Protein AF-E2SE12-F1 (afdb_monomer_lite)

InterPro domains:
  IPR000305 GIY-YIG endonuclease [PF01541] (10-44)
  IPR000305 GIY-YIG endonuclease [PS50164] (8-84)
  IPR035901 GIY-YIG endonuclease superfamily [G3DSA:3.40.1440.10] (1-84)
  IPR035901 GIY-YIG endonuclease superfamily [SSF82771] (10-78)

Radius of gyration: 26.49 Å; chains: 1; bounding box: 55×50×85 Å

Sequence (182 aa):
MKVDRTNATHWVYRCFDQDGRLIYVGSTANLPNRLAQHRSTSWWAPTVTKVRAHVYPTGITAREVERRAIRDEVPRWNKSGKWAGRHLWTEQDWFDWFTVLIRDSETPNGAYLPKGLVTAVADYRALFGTPVPALIEQRIETLQRLARERAAELDLVGVRRRREIQRQDELSARRGRKAVSA

Foldseek 3Di:
DDPPQFQAKKKWKFFAFPVRATADIDMDSDDVVVLVVCCVPPLCSVRTPDMDMDMDRGPVVNVVVSVCCCVVRQHLPDCSGVVVVPLPDDLVSLVSVLVSQLVQCPDPPHDQRDPVNVVSQVVVCVNPVDGRPPVSVVSNVVSVVVNVVVVVVVVVVVVVVVVVVVVVVVVVVVVVVVVVVD

Secondary structure (DSSP, 8-state):
----TTTS-EEEEEEE-TT--EEEEEEES-HHHHHHHHHHH-TTGGG--EEEEEEESSHHHHHHHHHHHHHHH--TT-TTTGGG-GGG--HHHHHHHHHHHHHHHTSTT--SS-HHHHHHHHHHHHHHSSPPPHHHHHHHHHHHHHHHHHHHHHHHHHHHHHHHHHHHHHHHHHHHHHHH--

Structure (mmCIF, N/CA/C/O backbone):
data_AF-E2SE12-F1
#
_entry.id   AF-E2SE12-F1
#
loop_
_atom_site.group_PDB
_atom_site.id
_atom_site.type_symbol
_atom_site.label_atom_id
_atom_site.label_alt_id
_atom_site.label_comp_id
_atom_site.label_asym_id
_atom_site.label_entity_id
_atom_site.label_seq_id
_atom_site.pdbx_PDB_ins_code
_atom_site.Cartn_x
_atom_site.Cartn_y
_atom_site.Cartn_z
_atom_site.occupancy
_atom_site.B_iso_or_equiv
_atom_site.auth_seq_id
_atom_site.auth_comp_id
_atom_site.auth_asym_id
_atom_site.auth_atom_id
_atom_site.pdbx_PDB_model_num
ATOM 1 N N . MET A 1 1 ? 30.175 16.285 -6.194 1.00 45.78 1 MET A N 1
ATOM 2 C CA . MET A 1 1 ? 30.015 15.926 -7.621 1.00 45.78 1 MET A CA 1
ATOM 3 C C . MET A 1 1 ? 28.611 15.352 -7.823 1.00 45.78 1 MET A C 1
ATOM 5 O O . MET A 1 1 ? 28.300 14.333 -7.220 1.00 45.78 1 MET A O 1
ATOM 9 N N . LYS A 1 2 ? 27.712 16.042 -8.544 1.00 52.44 2 LYS A N 1
ATOM 10 C CA . LYS A 1 2 ? 26.363 15.519 -8.840 1.00 52.44 2 LYS A CA 1
ATOM 11 C C . LYS A 1 2 ? 26.490 14.536 -10.004 1.00 52.44 2 LYS A C 1
ATOM 13 O O . LYS A 1 2 ? 26.878 14.944 -11.089 1.00 52.44 2 LYS A O 1
ATOM 18 N N . VAL A 1 3 ? 26.204 13.258 -9.765 1.00 59.59 3 VAL A N 1
ATOM 19 C CA . VAL A 1 3 ? 26.165 12.242 -10.827 1.00 59.59 3 VAL A CA 1
ATOM 20 C C . VAL A 1 3 ? 25.040 12.597 -11.796 1.00 59.59 3 VAL A C 1
ATOM 22 O O . VAL A 1 3 ? 23.900 12.795 -11.364 1.00 59.59 3 VAL A O 1
ATOM 25 N N . ASP A 1 4 ? 25.359 12.673 -13.086 1.00 73.69 4 ASP A N 1
ATOM 26 C CA . ASP A 1 4 ? 24.376 12.800 -14.157 1.00 73.69 4 ASP A CA 1
ATOM 27 C C . ASP A 1 4 ? 23.502 11.533 -14.192 1.00 73.69 4 ASP A C 1
ATOM 29 O O . ASP A 1 4 ? 23.880 10.479 -14.701 1.00 73.69 4 ASP A O 1
ATOM 33 N N . ARG A 1 5 ? 22.309 11.631 -13.599 1.00 68.62 5 ARG A N 1
ATOM 34 C CA . ARG A 1 5 ? 21.347 10.521 -13.509 1.00 68.62 5 ARG A CA 1
ATOM 35 C C . ARG A 1 5 ? 20.655 10.229 -14.838 1.00 68.62 5 ARG A C 1
ATOM 37 O O . ARG A 1 5 ? 19.913 9.255 -14.921 1.00 68.62 5 ARG A O 1
ATOM 44 N N . THR A 1 6 ? 20.826 11.074 -15.848 1.00 72.56 6 THR A N 1
ATOM 45 C CA . THR A 1 6 ? 20.210 10.883 -17.164 1.00 72.56 6 THR A CA 1
ATOM 46 C C . THR A 1 6 ? 20.974 9.838 -17.969 1.00 72.56 6 THR A C 1
ATOM 48 O O . THR A 1 6 ? 20.339 8.951 -18.536 1.00 72.56 6 THR A O 1
ATOM 51 N N . ASN A 1 7 ? 22.307 9.861 -17.906 1.00 80.69 7 ASN A N 1
ATOM 52 C CA . ASN A 1 7 ? 23.182 8.900 -18.586 1.00 80.69 7 ASN A CA 1
ATOM 53 C C . ASN A 1 7 ? 23.567 7.678 -17.742 1.00 80.69 7 ASN A C 1
ATOM 55 O O . ASN A 1 7 ? 24.120 6.721 -18.271 1.00 80.69 7 ASN A O 1
ATOM 59 N N . ALA A 1 8 ? 23.270 7.683 -16.442 1.00 86.00 8 ALA A N 1
ATOM 60 C CA . ALA A 1 8 ? 23.526 6.531 -15.589 1.00 86.00 8 ALA A CA 1
ATOM 61 C C . ALA A 1 8 ? 22.532 5.386 -15.845 1.00 86.00 8 ALA A C 1
ATOM 63 O O . ALA A 1 8 ? 21.327 5.610 -16.018 1.00 86.00 8 ALA A O 1
ATOM 64 N N . THR A 1 9 ? 23.035 4.158 -15.747 1.00 94.12 9 THR A N 1
ATOM 65 C CA . THR A 1 9 ? 22.263 2.916 -15.784 1.00 94.12 9 THR A CA 1
ATOM 66 C C . THR A 1 9 ? 21.087 2.949 -14.806 1.00 94.12 9 THR A C 1
ATOM 68 O O . THR A 1 9 ? 21.230 3.366 -13.654 1.00 94.12 9 THR A O 1
ATOM 71 N N . HIS A 1 10 ? 19.917 2.498 -15.254 1.00 96.88 10 HIS A N 1
ATOM 72 C CA . HIS A 1 10 ? 18.704 2.428 -14.440 1.00 96.88 10 HIS A CA 1
ATOM 73 C C . HIS A 1 10 ? 18.043 1.058 -14.541 1.00 96.88 10 HIS A C 1
ATOM 75 O O . HIS A 1 10 ? 18.082 0.393 -15.567 1.00 96.88 10 HIS A O 1
ATOM 81 N N . TRP A 1 11 ? 17.379 0.656 -13.469 1.00 98.12 11 TRP A N 1
ATOM 82 C CA . TRP A 1 11 ? 16.528 -0.520 -13.417 1.00 98.12 11 TRP A CA 1
ATOM 83 C C . TRP A 1 11 ? 15.089 -0.125 -13.709 1.00 98.12 11 TRP A C 1
ATOM 85 O O . TRP A 1 11 ? 14.625 0.889 -13.189 1.00 98.12 11 TRP A O 1
ATOM 95 N N . VAL A 1 12 ? 14.368 -0.960 -14.452 1.00 98.56 12 VAL A N 1
ATOM 96 C CA . VAL A 1 12 ? 12.900 -0.990 -14.445 1.00 98.56 12 VAL A CA 1
ATOM 97 C C . VAL A 1 12 ? 12.474 -2.277 -13.766 1.00 98.56 12 VAL A C 1
ATOM 99 O O . VAL A 1 12 ? 12.917 -3.360 -14.154 1.00 98.56 12 VAL A O 1
ATOM 102 N N . TYR A 1 13 ? 11.625 -2.166 -12.751 1.00 98.50 13 TYR A N 1
ATOM 103 C CA . TYR A 1 13 ? 11.173 -3.289 -11.942 1.00 98.50 13 TYR A CA 1
ATOM 104 C C . TYR A 1 13 ? 9.652 -3.389 -11.898 1.00 98.50 13 TYR A C 1
ATOM 106 O O . TYR A 1 13 ? 8.935 -2.397 -12.012 1.00 98.50 13 TYR A O 1
ATOM 114 N N . ARG A 1 14 ? 9.181 -4.622 -11.727 1.00 98.56 14 ARG A N 1
ATOM 115 C CA . ARG A 1 14 ? 7.782 -5.019 -11.595 1.00 98.56 14 ARG A CA 1
ATOM 116 C C . ARG A 1 14 ? 7.619 -5.803 -10.304 1.00 98.56 14 ARG A C 1
ATOM 118 O O . ARG A 1 14 ? 8.378 -6.745 -10.069 1.00 98.56 14 ARG A O 1
ATOM 125 N N . CYS A 1 15 ? 6.641 -5.425 -9.498 1.00 98.12 15 CYS A N 1
ATOM 126 C CA . CYS A 1 15 ? 6.268 -6.101 -8.263 1.00 98.12 15 CYS A CA 1
ATOM 127 C C . CYS A 1 15 ? 4.990 -6.909 -8.490 1.00 98.12 15 CYS A C 1
ATOM 129 O O . CYS A 1 15 ? 4.040 -6.391 -9.081 1.00 98.12 15 CYS A O 1
ATOM 131 N N . PHE A 1 16 ? 4.957 -8.140 -7.989 1.00 96.94 16 PHE A N 1
ATOM 132 C CA . PHE A 1 16 ? 3.826 -9.052 -8.127 1.00 96.94 16 PHE A CA 1
ATOM 133 C C . PHE A 1 16 ? 3.358 -9.568 -6.767 1.00 96.94 16 PHE A C 1
ATOM 135 O O . PHE A 1 16 ? 4.183 -9.721 -5.859 1.00 96.94 16 PHE A O 1
ATOM 142 N N . ASP A 1 17 ? 2.051 -9.812 -6.644 1.00 94.56 17 ASP A N 1
ATOM 143 C CA . ASP A 1 17 ? 1.456 -10.470 -5.474 1.00 94.56 17 ASP A CA 1
ATOM 144 C C . ASP A 1 17 ? 1.666 -11.995 -5.509 1.00 94.56 17 ASP A C 1
ATOM 146 O O . ASP A 1 17 ? 2.274 -12.543 -6.434 1.00 94.56 17 ASP A O 1
ATOM 150 N N . GLN A 1 18 ? 1.189 -12.689 -4.471 1.00 94.25 18 GLN A N 1
ATOM 151 C CA . GLN A 1 18 ? 1.230 -14.153 -4.369 1.00 94.25 18 GLN A CA 1
ATOM 152 C C . GLN A 1 18 ? 0.556 -14.862 -5.552 1.00 94.25 18 GLN A C 1
ATOM 154 O O . GLN A 1 18 ? 1.020 -15.923 -5.964 1.00 94.25 18 GLN A O 1
ATOM 159 N N . ASP A 1 19 ? -0.476 -14.250 -6.127 1.00 92.38 19 ASP A N 1
ATOM 160 C CA . ASP A 1 19 ? -1.246 -14.794 -7.246 1.00 92.38 19 ASP A CA 1
ATOM 161 C C . ASP A 1 19 ? -0.644 -14.402 -8.609 1.00 92.38 19 ASP A C 1
ATOM 163 O O . ASP A 1 19 ? -1.203 -14.699 -9.664 1.00 92.38 19 ASP A O 1
ATOM 167 N N . GLY A 1 20 ? 0.506 -13.720 -8.613 1.00 94.81 20 GLY A N 1
ATOM 168 C CA . GLY A 1 20 ? 1.202 -13.290 -9.820 1.00 94.81 20 GLY A CA 1
ATOM 169 C C . GLY A 1 20 ? 0.612 -12.047 -10.490 1.00 94.81 20 GLY A C 1
ATOM 170 O O . GLY A 1 20 ? 1.006 -11.733 -11.616 1.00 94.81 20 GLY A O 1
ATOM 171 N N . ARG A 1 21 ? -0.290 -11.307 -9.836 1.00 92.50 21 ARG A N 1
ATOM 172 C CA . ARG A 1 21 ? -0.863 -10.067 -10.381 1.00 92.50 21 ARG A CA 1
ATOM 173 C C . ARG A 1 21 ? 0.132 -8.922 -10.281 1.00 92.50 21 ARG A C 1
ATOM 175 O O . ARG A 1 21 ? 0.839 -8.776 -9.284 1.00 92.50 21 ARG A O 1
ATOM 182 N N . LEU A 1 22 ? 0.163 -8.069 -11.303 1.00 94.81 22 LEU A N 1
ATOM 183 C CA . LEU A 1 22 ? 1.051 -6.912 -11.339 1.00 94.81 22 LEU A CA 1
ATOM 184 C C . LEU A 1 22 ? 0.553 -5.801 -10.396 1.00 94.81 22 LEU A C 1
ATOM 186 O O . LEU A 1 22 ? -0.433 -5.112 -10.657 1.00 94.81 22 LEU A O 1
ATOM 190 N N . ILE A 1 23 ? 1.287 -5.606 -9.305 1.00 93.50 23 ILE A N 1
ATOM 191 C CA . ILE A 1 23 ? 1.013 -4.615 -8.259 1.00 93.50 23 ILE A CA 1
ATOM 192 C C . ILE A 1 23 ? 1.531 -3.238 -8.681 1.00 93.50 23 ILE A C 1
ATOM 194 O O . ILE A 1 23 ? 0.811 -2.241 -8.601 1.00 93.50 23 ILE A O 1
ATOM 198 N N . TYR A 1 24 ? 2.805 -3.172 -9.071 1.00 96.31 24 TYR A N 1
ATOM 199 C CA . TYR A 1 24 ? 3.522 -1.911 -9.240 1.00 96.31 24 TYR A CA 1
ATOM 200 C C . TYR A 1 24 ? 4.646 -2.032 -10.267 1.00 96.31 24 TYR A C 1
ATOM 202 O O . TYR A 1 24 ? 5.353 -3.040 -10.303 1.00 96.31 24 TYR A O 1
ATOM 210 N N . VAL A 1 25 ? 4.850 -0.974 -11.045 1.00 98.12 25 VAL A N 1
ATOM 211 C CA . VAL A 1 25 ? 5.995 -0.788 -11.942 1.00 98.12 25 VAL A CA 1
ATOM 212 C C . VAL A 1 25 ? 6.747 0.472 -11.532 1.00 98.12 25 VAL A C 1
ATOM 214 O O . VAL A 1 25 ? 6.123 1.505 -11.287 1.00 98.12 25 VAL A O 1
ATOM 217 N N . GLY A 1 26 ? 8.074 0.395 -11.460 1.00 97.44 26 GLY A N 1
ATOM 218 C CA . GLY A 1 26 ? 8.925 1.533 -11.123 1.00 97.44 26 GLY A CA 1
ATOM 219 C C . GLY A 1 26 ? 10.242 1.548 -11.895 1.00 97.44 26 GLY A C 1
ATOM 220 O O . GLY A 1 26 ? 10.689 0.508 -12.382 1.00 97.44 26 GLY A O 1
ATOM 221 N N . SER A 1 27 ? 10.908 2.704 -11.945 1.00 97.62 27 SER A N 1
ATOM 222 C CA . SER A 1 27 ? 12.304 2.825 -12.383 1.00 97.62 27 SER A CA 1
ATOM 223 C C . SER A 1 27 ? 13.215 3.485 -11.336 1.00 97.62 27 SER A C 1
ATOM 225 O O . SER A 1 27 ? 12.772 4.286 -10.510 1.00 97.62 27 SER A O 1
ATOM 227 N N . THR A 1 28 ? 14.502 3.113 -11.299 1.00 96.81 28 THR A N 1
ATOM 228 C CA . THR A 1 28 ? 15.474 3.648 -10.320 1.00 96.81 28 THR A CA 1
ATOM 229 C C . THR A 1 28 ? 16.930 3.385 -10.711 1.00 96.81 28 THR A C 1
ATOM 231 O O . THR A 1 28 ? 17.246 2.337 -11.262 1.00 96.81 28 THR A O 1
ATOM 234 N N . ALA A 1 29 ? 17.845 4.292 -10.354 1.00 95.94 29 ALA A N 1
ATOM 235 C CA . ALA A 1 29 ? 19.293 4.060 -10.452 1.00 95.94 29 ALA A CA 1
ATOM 236 C C . ALA A 1 29 ? 19.815 3.077 -9.383 1.00 95.94 29 ALA A C 1
ATOM 238 O O . ALA A 1 29 ? 20.864 2.467 -9.548 1.00 95.94 29 ALA A O 1
ATOM 239 N N . ASN A 1 30 ? 19.094 2.932 -8.265 1.00 96.00 30 ASN A N 1
ATOM 240 C CA . ASN A 1 30 ? 19.471 2.068 -7.147 1.00 96.00 30 ASN A CA 1
ATOM 241 C C . ASN A 1 30 ? 18.257 1.232 -6.721 1.00 96.00 30 ASN A C 1
ATOM 243 O O . ASN A 1 30 ? 17.362 1.719 -6.022 1.00 96.00 30 ASN A O 1
ATOM 247 N N . LEU A 1 31 ? 18.208 -0.012 -7.203 1.00 96.69 31 LEU A N 1
ATOM 248 C CA . LEU A 1 31 ? 17.094 -0.927 -6.962 1.00 96.69 31 LEU A CA 1
ATOM 249 C C . LEU A 1 31 ? 16.988 -1.364 -5.490 1.00 96.69 31 LEU A C 1
ATOM 251 O O . LEU A 1 31 ? 15.892 -1.224 -4.945 1.00 96.69 31 LEU A O 1
ATOM 255 N N . PRO A 1 32 ? 18.067 -1.797 -4.804 1.00 97.50 32 PRO A N 1
ATOM 256 C CA . PRO A 1 32 ? 17.987 -2.181 -3.393 1.00 97.50 32 PRO A CA 1
ATOM 257 C C . PRO A 1 32 ? 17.422 -1.078 -2.492 1.00 97.50 32 PRO A C 1
ATOM 259 O O . PRO A 1 32 ? 16.457 -1.314 -1.763 1.00 97.50 32 PRO A O 1
ATOM 262 N N . ASN A 1 33 ? 17.942 0.151 -2.603 1.00 97.50 33 ASN A N 1
ATOM 263 C CA . ASN A 1 33 ? 17.471 1.269 -1.781 1.00 97.50 33 ASN A CA 1
ATOM 264 C C . ASN A 1 33 ? 16.015 1.620 -2.090 1.00 97.50 33 ASN A C 1
ATOM 266 O O . ASN A 1 33 ? 15.246 1.938 -1.184 1.00 97.50 33 ASN A O 1
ATOM 270 N N . ARG A 1 34 ? 15.611 1.540 -3.362 1.00 97.19 34 ARG A N 1
ATOM 271 C CA . ARG A 1 34 ? 14.232 1.830 -3.757 1.00 97.19 34 ARG A CA 1
ATOM 272 C C . ARG A 1 34 ? 13.253 0.778 -3.238 1.00 97.19 34 ARG A C 1
ATOM 274 O O . ARG A 1 34 ? 12.179 1.141 -2.766 1.00 97.19 34 ARG A O 1
ATOM 281 N N . LEU A 1 35 ? 13.617 -0.504 -3.281 1.00 97.00 35 LEU A N 1
ATOM 282 C CA . LEU A 1 35 ? 12.796 -1.576 -2.716 1.00 97.00 35 LEU A CA 1
ATOM 283 C C . LEU A 1 35 ? 12.698 -1.459 -1.190 1.00 97.00 35 LEU A C 1
ATOM 285 O O . LEU A 1 35 ? 11.605 -1.609 -0.649 1.00 97.00 35 LEU A O 1
ATOM 289 N N . ALA A 1 36 ? 13.793 -1.121 -0.503 1.00 96.62 36 ALA A N 1
ATOM 290 C CA . ALA A 1 36 ? 13.780 -0.851 0.935 1.00 96.62 36 ALA A CA 1
ATOM 291 C C . ALA A 1 36 ? 12.862 0.333 1.286 1.00 96.62 36 ALA A C 1
ATOM 293 O O . ALA A 1 36 ? 12.043 0.231 2.197 1.00 96.62 36 ALA A O 1
ATOM 294 N N . GLN A 1 37 ? 12.927 1.419 0.508 1.00 94.69 37 GLN A N 1
ATOM 295 C CA . GLN A 1 37 ? 12.024 2.559 0.657 1.00 94.69 37 GLN A CA 1
ATOM 296 C C . GLN A 1 37 ? 10.557 2.152 0.463 1.00 94.69 37 GLN A C 1
ATOM 298 O O . GLN A 1 37 ? 9.695 2.583 1.225 1.00 94.69 37 GLN A O 1
ATOM 303 N N . HIS A 1 38 ? 10.242 1.332 -0.543 1.00 94.88 38 HIS A N 1
ATOM 304 C CA . HIS A 1 38 ? 8.869 0.867 -0.743 1.00 94.88 38 HIS A CA 1
ATOM 305 C C . HIS A 1 38 ? 8.378 0.023 0.429 1.00 94.88 38 HIS A C 1
ATOM 307 O O . HIS A 1 38 ? 7.276 0.269 0.907 1.00 94.88 38 HIS A O 1
ATOM 313 N N . ARG A 1 39 ? 9.204 -0.898 0.941 1.00 92.00 39 ARG A N 1
ATOM 314 C CA . ARG A 1 39 ? 8.863 -1.719 2.115 1.00 92.00 39 ARG A CA 1
ATOM 315 C C . ARG A 1 39 ? 8.461 -0.884 3.330 1.00 92.00 39 ARG A C 1
ATOM 317 O O . ARG A 1 39 ? 7.577 -1.309 4.061 1.00 92.00 39 ARG A O 1
ATOM 324 N N . SER A 1 40 ? 9.074 0.284 3.534 1.00 87.88 40 SER A N 1
ATOM 325 C CA . SER A 1 40 ? 8.768 1.145 4.682 1.00 87.88 40 SER A CA 1
ATOM 326 C C . SER A 1 40 ? 7.656 2.165 4.440 1.00 87.88 40 SER A C 1
ATOM 328 O O . SER A 1 40 ? 7.014 2.590 5.393 1.00 87.88 40 SER A O 1
ATOM 330 N N . THR A 1 41 ? 7.427 2.588 3.194 1.00 85.44 41 THR A N 1
ATOM 331 C CA . THR A 1 41 ? 6.548 3.741 2.903 1.00 85.44 41 THR A CA 1
ATOM 332 C C . THR A 1 41 ? 5.314 3.412 2.078 1.00 85.44 41 THR A C 1
ATOM 334 O O . THR A 1 41 ? 4.388 4.217 2.007 1.00 85.44 41 THR A O 1
ATOM 337 N N . SER A 1 42 ? 5.297 2.271 1.394 1.00 87.75 42 SER A N 1
ATOM 338 C CA . SER A 1 42 ? 4.221 1.918 0.475 1.00 87.75 42 SER A CA 1
ATOM 339 C C . SER A 1 42 ? 3.311 0.884 1.110 1.00 87.75 42 SER A C 1
ATOM 341 O O . SER A 1 42 ? 3.725 -0.234 1.399 1.00 87.75 42 SER A O 1
ATOM 343 N N . TRP A 1 43 ? 2.043 1.244 1.270 1.00 85.81 43 TRP A N 1
ATOM 344 C CA . TRP A 1 43 ? 1.036 0.399 1.906 1.00 85.81 43 TRP A CA 1
ATOM 345 C C . TRP A 1 43 ? 0.856 -0.971 1.232 1.00 85.81 43 TRP A C 1
ATOM 347 O O . TRP A 1 43 ? 0.498 -1.937 1.908 1.00 85.81 43 TRP A O 1
ATOM 357 N N . TRP A 1 44 ? 1.130 -1.050 -0.077 1.00 88.25 44 TRP A N 1
ATOM 358 C CA . TRP A 1 44 ? 1.064 -2.262 -0.897 1.00 88.25 44 TRP A CA 1
ATOM 359 C C . TRP A 1 44 ? 2.335 -3.111 -0.839 1.00 88.25 44 TRP A C 1
ATOM 361 O O . TRP A 1 44 ? 2.326 -4.250 -1.285 1.00 88.25 44 TRP A O 1
ATOM 371 N N . ALA A 1 45 ? 3.453 -2.592 -0.325 1.00 91.56 45 ALA A N 1
ATOM 372 C CA . ALA A 1 45 ? 4.713 -3.332 -0.336 1.00 91.56 45 ALA A CA 1
ATOM 373 C C . ALA A 1 45 ? 4.657 -4.674 0.419 1.00 91.56 45 ALA A C 1
ATOM 375 O O . ALA A 1 45 ? 5.265 -5.622 -0.075 1.00 91.56 45 ALA A O 1
ATOM 376 N N . PRO A 1 46 ? 3.913 -4.814 1.538 1.00 89.69 46 PRO A N 1
ATOM 377 C CA . PRO A 1 46 ? 3.759 -6.101 2.214 1.00 89.69 46 PRO A CA 1
ATOM 378 C C . PRO A 1 46 ? 3.078 -7.191 1.378 1.00 89.69 46 PRO A C 1
ATOM 380 O O . PRO A 1 46 ? 3.236 -8.361 1.702 1.00 89.69 46 PRO A O 1
ATOM 383 N N . THR A 1 47 ? 2.339 -6.844 0.316 1.00 89.38 47 THR A N 1
ATOM 384 C CA . THR A 1 47 ? 1.694 -7.843 -0.555 1.00 89.38 47 THR A CA 1
ATOM 385 C C . THR A 1 47 ? 2.609 -8.331 -1.680 1.00 89.38 47 THR A C 1
ATOM 387 O O . THR A 1 47 ? 2.257 -9.265 -2.395 1.00 89.38 47 THR A O 1
ATOM 390 N N . VAL A 1 48 ? 3.791 -7.727 -1.849 1.00 94.69 48 VAL A N 1
ATOM 391 C CA . VAL A 1 48 ? 4.750 -8.109 -2.889 1.00 94.69 48 VAL A CA 1
ATOM 392 C C . VAL A 1 48 ? 5.474 -9.390 -2.491 1.00 94.69 48 VAL A C 1
ATOM 394 O O . VAL A 1 48 ? 6.248 -9.404 -1.537 1.00 94.69 48 VAL A O 1
ATOM 397 N N . THR A 1 49 ? 5.303 -10.442 -3.284 1.00 97.06 49 THR A N 1
ATOM 398 C CA . THR A 1 49 ? 6.001 -11.727 -3.108 1.00 97.06 49 THR A CA 1
ATOM 399 C C . THR A 1 49 ? 7.137 -11.908 -4.107 1.00 97.06 49 THR A C 1
ATOM 401 O O . THR A 1 49 ? 8.094 -12.635 -3.845 1.00 97.06 49 THR A O 1
ATOM 404 N N . LYS A 1 50 ? 7.066 -11.227 -5.257 1.00 98.25 50 LYS A N 1
ATOM 405 C CA . LYS A 1 50 ? 8.041 -11.367 -6.340 1.00 98.25 50 LYS A CA 1
ATOM 406 C C . LYS A 1 50 ? 8.365 -10.030 -6.983 1.00 98.25 50 LYS A C 1
ATOM 408 O O . LYS A 1 50 ? 7.481 -9.231 -7.280 1.00 98.25 50 LYS A O 1
ATOM 413 N N . VAL A 1 51 ? 9.649 -9.823 -7.271 1.00 98.44 51 VAL A N 1
ATOM 414 C CA . VAL A 1 51 ? 10.139 -8.680 -8.045 1.00 98.44 51 VAL A CA 1
ATOM 415 C C . VAL A 1 51 ? 10.870 -9.192 -9.280 1.00 98.44 51 VAL A C 1
ATOM 417 O O . VAL A 1 51 ? 11.730 -10.064 -9.180 1.00 98.44 51 VAL A O 1
ATOM 420 N N . ARG A 1 52 ? 10.535 -8.651 -10.453 1.00 98.50 52 ARG A N 1
ATOM 421 C CA . ARG A 1 52 ? 11.313 -8.829 -11.688 1.00 98.50 52 ARG A CA 1
ATOM 422 C C . ARG A 1 52 ? 11.916 -7.494 -12.076 1.00 98.50 52 ARG A C 1
ATOM 424 O O . ARG A 1 52 ? 11.196 -6.502 -12.084 1.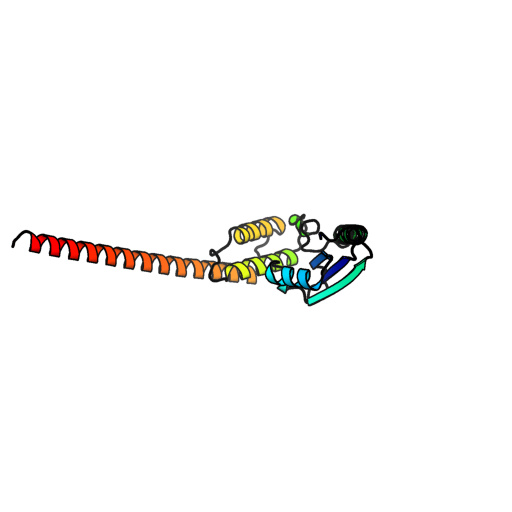00 98.50 52 ARG A O 1
ATOM 431 N N . ALA A 1 53 ? 13.196 -7.464 -12.423 1.00 98.25 53 ALA A N 1
ATOM 432 C CA . ALA A 1 53 ? 13.865 -6.236 -12.826 1.00 98.25 53 ALA A CA 1
ATOM 433 C C . ALA A 1 53 ? 14.726 -6.455 -14.069 1.00 98.25 53 ALA A C 1
ATOM 435 O O . ALA A 1 53 ? 15.281 -7.533 -14.265 1.00 98.25 53 ALA A O 1
ATOM 436 N N . HIS A 1 54 ? 14.823 -5.419 -14.895 1.00 98.38 54 HIS A N 1
ATOM 437 C CA . HIS A 1 54 ? 15.704 -5.372 -16.055 1.00 98.38 54 HIS A CA 1
ATOM 438 C C . HIS A 1 54 ? 16.496 -4.068 -16.037 1.00 98.38 54 HIS A C 1
ATOM 440 O O . HIS A 1 54 ? 15.979 -3.032 -15.609 1.00 98.38 54 HIS A O 1
ATOM 446 N N . VAL A 1 55 ? 17.748 -4.136 -16.477 1.00 97.88 55 VAL A N 1
ATOM 447 C CA . VAL A 1 55 ? 18.675 -3.007 -16.487 1.00 97.88 55 VAL A CA 1
ATOM 448 C C . VAL A 1 55 ? 18.661 -2.326 -17.853 1.00 97.88 55 VAL A C 1
ATOM 450 O O . VAL A 1 55 ? 18.635 -2.992 -18.880 1.00 97.88 55 VAL A O 1
ATOM 453 N N . TYR A 1 56 ? 18.675 -0.998 -17.863 1.00 96.88 56 TYR A N 1
ATOM 454 C CA . TYR A 1 56 ? 18.669 -0.168 -19.061 1.00 96.88 56 TYR A CA 1
ATOM 455 C C . TYR A 1 56 ? 19.870 0.779 -19.050 1.00 96.88 56 TYR A C 1
ATOM 457 O O . TYR A 1 56 ? 20.241 1.263 -17.973 1.00 96.88 56 TYR A O 1
ATOM 465 N N . PRO A 1 57 ? 20.458 1.082 -20.222 1.00 94.81 57 PRO A N 1
ATOM 466 C CA . PRO A 1 57 ? 21.679 1.881 -20.305 1.00 94.81 57 PRO A CA 1
ATOM 467 C C . PRO A 1 57 ? 21.539 3.286 -19.717 1.00 94.81 57 PRO A C 1
ATOM 469 O O . PRO A 1 57 ? 22.501 3.818 -19.177 1.00 94.81 57 PRO A O 1
ATOM 472 N N . THR A 1 58 ? 20.348 3.888 -19.799 1.00 95.50 58 THR A N 1
ATOM 473 C CA . THR A 1 58 ? 20.121 5.275 -19.376 1.00 95.50 58 THR A CA 1
ATOM 474 C C . THR A 1 58 ? 18.834 5.427 -18.576 1.00 95.50 58 THR A C 1
ATOM 476 O O . THR A 1 58 ?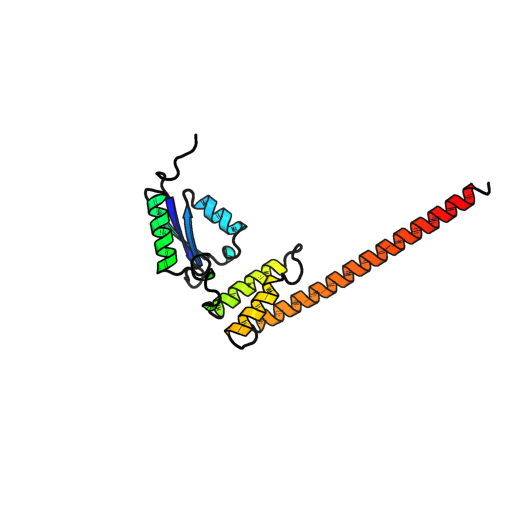 17.871 4.673 -18.732 1.00 95.50 58 THR A O 1
ATOM 479 N N . GLY A 1 59 ? 18.770 6.474 -17.753 1.00 94.62 59 GLY A N 1
ATOM 480 C CA . GLY A 1 59 ? 17.537 6.842 -17.059 1.00 94.62 59 GLY A CA 1
ATOM 481 C C . GLY A 1 59 ? 16.416 7.274 -18.011 1.00 94.62 59 GLY A C 1
ATOM 482 O O . GLY A 1 59 ? 15.245 7.173 -17.655 1.00 94.62 59 GLY A O 1
ATOM 483 N N . ILE A 1 60 ? 16.749 7.745 -19.217 1.00 95.44 60 ILE A N 1
ATOM 484 C CA . ILE A 1 60 ? 15.767 8.118 -20.248 1.00 95.44 60 ILE A CA 1
ATOM 485 C C . ILE A 1 60 ? 15.049 6.866 -20.760 1.00 95.44 60 ILE A C 1
ATOM 487 O O . ILE A 1 60 ? 13.829 6.765 -20.624 1.00 95.44 60 ILE A O 1
ATOM 491 N N . THR A 1 61 ? 15.815 5.883 -21.241 1.00 96.12 61 THR A N 1
ATOM 492 C CA . THR A 1 61 ? 15.272 4.619 -21.767 1.00 96.12 61 THR A CA 1
ATOM 493 C C . THR A 1 61 ? 14.473 3.860 -20.705 1.00 96.12 61 THR A C 1
ATOM 495 O O . THR A 1 61 ? 13.363 3.402 -20.972 1.00 96.12 61 THR A O 1
ATOM 498 N N . ALA A 1 62 ? 14.961 3.813 -19.459 1.00 97.44 62 ALA A N 1
ATOM 499 C CA . ALA A 1 62 ? 14.235 3.193 -18.351 1.00 97.44 62 ALA A CA 1
ATOM 500 C C . ALA A 1 62 ? 12.858 3.836 -18.095 1.00 97.44 62 ALA A C 1
ATOM 502 O O . ALA A 1 62 ? 11.874 3.127 -17.894 1.00 97.44 62 ALA A O 1
ATOM 503 N N . ARG A 1 63 ? 12.761 5.173 -18.119 1.00 95.62 63 ARG A N 1
ATOM 504 C CA . ARG A 1 63 ? 11.491 5.885 -17.885 1.00 95.62 63 ARG A CA 1
ATOM 505 C C . ARG A 1 63 ? 10.496 5.705 -19.025 1.00 95.62 63 ARG A C 1
ATOM 507 O O . ARG A 1 63 ? 9.293 5.662 -18.780 1.00 95.62 63 ARG A O 1
ATOM 514 N N . GLU A 1 64 ? 10.967 5.614 -20.264 1.00 96.94 64 GLU A N 1
ATOM 515 C CA . GLU A 1 64 ? 10.10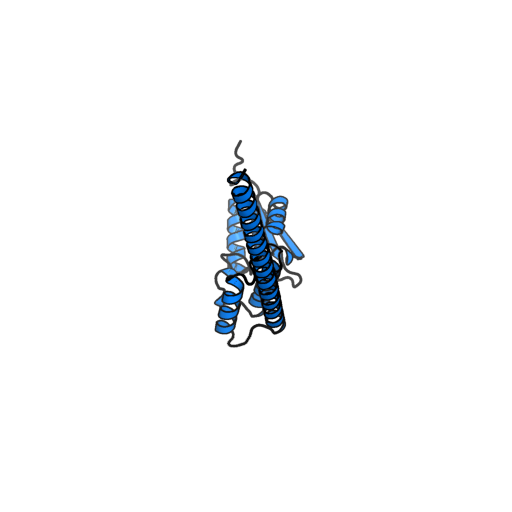5 5.308 -21.411 1.00 96.94 64 GLU A CA 1
ATOM 516 C C . GLU A 1 64 ? 9.507 3.908 -21.294 1.00 96.94 64 GLU A C 1
ATOM 518 O O . GLU A 1 64 ? 8.296 3.739 -21.456 1.00 96.94 64 GLU A O 1
ATOM 523 N N . VAL A 1 65 ? 10.333 2.928 -20.924 1.00 98.12 65 VAL A N 1
ATOM 524 C CA . VAL A 1 65 ? 9.888 1.554 -20.681 1.00 98.12 65 VAL A CA 1
ATOM 525 C C . VAL A 1 65 ? 8.933 1.473 -19.494 1.00 98.12 65 VAL A C 1
ATOM 527 O O . VAL A 1 65 ? 7.905 0.812 -19.596 1.00 98.12 65 VAL A O 1
ATOM 530 N N . GLU A 1 66 ? 9.227 2.151 -18.383 1.00 97.62 66 GLU A N 1
ATOM 531 C CA . GLU A 1 66 ? 8.329 2.236 -17.226 1.00 97.62 66 GLU A CA 1
ATOM 532 C C . GLU A 1 66 ? 6.972 2.820 -17.626 1.00 97.62 66 GLU A C 1
ATOM 534 O O . GLU A 1 66 ? 5.935 2.230 -17.332 1.00 97.62 66 GLU A O 1
ATOM 539 N N . ARG A 1 67 ? 6.962 3.952 -18.339 1.00 96.50 67 ARG A N 1
ATOM 540 C CA . ARG A 1 67 ? 5.725 4.603 -18.788 1.00 96.50 67 ARG A CA 1
ATOM 541 C C . ARG A 1 67 ? 4.913 3.688 -19.699 1.00 96.50 67 ARG A C 1
ATOM 543 O O . ARG A 1 67 ? 3.698 3.592 -19.534 1.00 96.50 67 ARG A O 1
ATOM 550 N N . ARG A 1 68 ? 5.580 3.011 -20.637 1.00 97.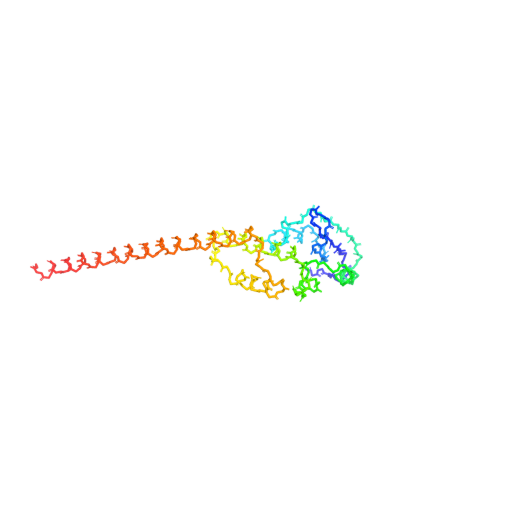25 68 ARG A N 1
ATOM 551 C CA . ARG A 1 68 ? 4.956 2.022 -21.517 1.00 97.25 68 ARG A CA 1
ATOM 552 C C . ARG A 1 68 ? 4.359 0.869 -20.715 1.00 97.25 68 ARG A C 1
ATOM 554 O O . ARG A 1 68 ? 3.198 0.555 -20.916 1.00 97.25 68 ARG A O 1
ATOM 561 N N . ALA A 1 69 ? 5.108 0.299 -19.777 1.00 96.94 69 ALA A N 1
ATOM 562 C CA . ALA A 1 69 ? 4.639 -0.790 -18.927 1.00 96.94 69 ALA A CA 1
ATOM 563 C C . ALA A 1 69 ? 3.443 -0.374 -18.054 1.00 96.94 69 ALA A C 1
ATOM 565 O O . ALA A 1 69 ? 2.480 -1.119 -17.948 1.00 96.94 69 ALA A O 1
ATOM 566 N N . ILE A 1 70 ? 3.444 0.833 -17.478 1.00 95.00 70 ILE A N 1
ATOM 567 C CA . ILE A 1 70 ? 2.296 1.333 -16.702 1.00 95.00 70 ILE A CA 1
ATOM 568 C C . ILE A 1 70 ? 1.047 1.464 -17.583 1.00 95.00 70 ILE A C 1
ATOM 570 O O . ILE A 1 70 ? -0.049 1.132 -17.141 1.00 95.00 70 ILE A O 1
ATOM 574 N N . ARG A 1 71 ? 1.202 1.946 -18.818 1.00 93.00 71 ARG A N 1
ATOM 575 C CA . ARG A 1 71 ? 0.083 2.102 -19.752 1.00 93.00 71 ARG A CA 1
ATOM 576 C C . ARG A 1 71 ? -0.429 0.755 -20.269 1.00 93.00 71 ARG A C 1
ATOM 578 O O . ARG A 1 71 ? -1.633 0.542 -20.280 1.00 93.00 71 ARG A O 1
ATOM 585 N N . ASP A 1 72 ? 0.477 -0.116 -20.702 1.00 94.25 72 ASP A N 1
ATOM 586 C CA . ASP A 1 72 ? 0.145 -1.352 -21.417 1.00 94.25 72 ASP A CA 1
ATOM 587 C C . ASP A 1 72 ? -0.240 -2.488 -20.443 1.00 94.25 72 ASP A C 1
ATOM 589 O O . ASP A 1 72 ? -1.097 -3.306 -20.761 1.00 94.25 72 ASP A O 1
ATOM 593 N N . GLU A 1 73 ? 0.366 -2.541 -19.250 1.00 94.69 73 GLU A N 1
ATOM 594 C CA . GLU A 1 73 ? 0.161 -3.622 -18.266 1.00 94.69 73 GLU A CA 1
ATOM 595 C C . GLU A 1 73 ? -0.787 -3.225 -17.117 1.00 94.69 73 GLU A C 1
ATOM 597 O O . GLU A 1 73 ? -1.145 -4.068 -16.298 1.00 94.69 73 GLU A O 1
ATOM 602 N N . VAL A 1 74 ? -1.183 -1.946 -17.043 1.00 90.94 74 VAL A N 1
ATOM 603 C CA . VAL A 1 74 ? -2.169 -1.388 -16.095 1.00 90.94 74 VAL A CA 1
ATOM 604 C C . VAL A 1 74 ? -1.962 -1.884 -14.646 1.00 90.94 74 VAL A C 1
ATOM 606 O O . VAL A 1 74 ? -2.870 -2.456 -14.034 1.00 90.94 74 VAL A O 1
ATOM 609 N N . PRO A 1 75 ? -0.767 -1.673 -14.058 1.00 92.81 75 PRO A N 1
ATOM 610 C CA . PRO A 1 75 ? -0.468 -2.106 -12.702 1.00 92.81 75 PRO A CA 1
ATOM 611 C C . PRO A 1 75 ? -1.463 -1.518 -11.708 1.00 92.81 75 PRO A C 1
ATOM 613 O O . PRO A 1 75 ? -1.866 -0.350 -11.791 1.00 92.81 75 PRO A O 1
ATOM 616 N N . ARG A 1 76 ? -1.813 -2.348 -10.731 1.00 88.56 76 ARG A N 1
ATOM 617 C CA . ARG A 1 76 ? -2.911 -2.102 -9.800 1.00 88.56 76 ARG A CA 1
ATOM 618 C C . ARG A 1 76 ? -2.744 -0.806 -9.002 1.00 88.56 76 ARG A C 1
ATOM 620 O O . ARG A 1 76 ? -3.680 -0.021 -8.885 1.00 88.56 76 ARG A O 1
ATOM 627 N N . TRP A 1 77 ? -1.537 -0.545 -8.496 1.00 90.06 77 TRP A N 1
ATOM 628 C CA . TRP A 1 77 ? -1.293 0.516 -7.509 1.00 90.06 77 TRP A CA 1
ATOM 629 C C . TRP A 1 77 ? -0.402 1.658 -7.995 1.00 90.06 77 TRP A C 1
ATOM 631 O O . TRP A 1 77 ? -0.091 2.569 -7.221 1.00 90.06 77 TRP A O 1
ATOM 641 N N . ASN A 1 78 ? 0.008 1.674 -9.267 1.00 92.81 78 ASN A N 1
ATOM 642 C CA . ASN A 1 78 ? 0.604 2.889 -9.820 1.00 92.81 78 ASN A CA 1
ATOM 643 C C . ASN A 1 78 ? -0.457 3.983 -9.876 1.00 92.81 78 ASN A C 1
ATOM 645 O O . ASN A 1 78 ? -1.533 3.775 -10.428 1.00 92.81 78 ASN A O 1
ATOM 649 N N . LYS A 1 79 ? -0.112 5.178 -9.384 1.00 83.25 79 LYS A N 1
ATOM 650 C CA . LYS A 1 79 ? -1.011 6.343 -9.386 1.00 83.25 79 LYS A CA 1
ATOM 651 C C . LYS A 1 79 ? -1.547 6.682 -10.778 1.00 83.25 79 LYS A C 1
ATOM 653 O O . LYS A 1 79 ? -2.708 7.037 -10.889 1.00 83.25 79 LYS A O 1
ATOM 658 N N . SER A 1 80 ? -0.711 6.548 -11.807 1.00 80.56 80 SER A N 1
ATOM 659 C CA . SER A 1 80 ? -1.079 6.753 -13.216 1.00 80.56 80 SER A CA 1
ATOM 660 C C . SER A 1 80 ? -1.583 5.479 -13.916 1.00 80.56 80 SER A C 1
ATOM 662 O O . SER A 1 80 ? -1.803 5.509 -15.119 1.00 80.56 80 SER A O 1
ATOM 664 N N . GLY A 1 81 ? -1.693 4.361 -13.192 1.00 75.06 81 GLY A N 1
ATOM 665 C CA . GLY A 1 81 ? -2.246 3.088 -13.666 1.00 75.06 81 GLY A CA 1
ATOM 666 C C . GLY A 1 81 ? -3.678 2.890 -13.162 1.00 75.06 81 GLY A C 1
ATOM 667 O O . GLY A 1 81 ? -4.458 3.843 -13.110 1.00 75.06 81 GLY A O 1
ATOM 668 N N . LYS A 1 82 ? -4.022 1.671 -12.720 1.00 78.25 82 LYS A N 1
ATOM 669 C CA . LYS A 1 82 ? -5.390 1.331 -12.279 1.00 78.25 82 LYS A CA 1
ATOM 670 C C . LYS A 1 82 ? -5.876 2.170 -11.091 1.00 78.25 82 LYS A C 1
ATOM 672 O O . LYS A 1 82 ? -7.074 2.381 -10.927 1.00 78.25 82 LYS A O 1
ATOM 677 N N . TRP A 1 83 ? -4.965 2.705 -10.277 1.00 78.25 83 TRP A N 1
ATOM 678 C CA . TRP A 1 83 ? -5.316 3.562 -9.142 1.00 78.25 83 TRP A CA 1
ATOM 679 C C . TRP A 1 83 ? -6.096 4.824 -9.544 1.00 78.25 83 TRP A C 1
ATOM 681 O O . TRP A 1 83 ? -6.962 5.261 -8.790 1.00 78.25 83 TRP A O 1
ATOM 691 N N . ALA A 1 84 ? -5.811 5.407 -10.716 1.00 76.25 84 ALA A N 1
ATOM 692 C CA . ALA A 1 84 ? -6.506 6.605 -11.195 1.00 76.25 84 ALA A CA 1
ATOM 693 C C . ALA A 1 84 ? -7.990 6.342 -11.505 1.00 76.25 84 ALA A C 1
ATOM 695 O O . ALA A 1 84 ? -8.819 7.237 -11.369 1.00 76.25 84 ALA A O 1
ATOM 696 N N . GLY A 1 85 ? -8.333 5.110 -11.886 1.00 81.00 85 GLY A N 1
ATOM 697 C CA . GLY A 1 85 ? -9.693 4.686 -12.197 1.00 81.00 85 GLY A CA 1
ATOM 698 C C . GLY A 1 85 ? -10.287 3.826 -11.089 1.00 81.00 85 GLY A C 1
ATOM 699 O O . GLY A 1 85 ? -10.571 2.661 -11.333 1.00 81.00 85 GLY A O 1
ATOM 700 N N . ARG A 1 86 ? -10.501 4.370 -9.881 1.00 80.00 86 ARG A N 1
ATOM 701 C CA . ARG A 1 86 ? -11.126 3.606 -8.773 1.00 80.00 86 ARG A CA 1
ATOM 702 C C . ARG A 1 86 ? -12.510 3.041 -9.103 1.00 80.00 86 ARG A C 1
ATOM 704 O O . ARG A 1 86 ? -12.905 2.033 -8.542 1.00 80.00 86 ARG A O 1
ATOM 711 N N . HIS A 1 87 ? -13.228 3.655 -10.037 1.00 82.19 87 HIS A N 1
ATOM 712 C CA . HIS A 1 87 ? -14.498 3.136 -10.551 1.00 82.19 87 HIS A CA 1
ATOM 713 C C . HIS A 1 87 ? -14.332 1.875 -11.424 1.00 82.19 87 HIS A C 1
ATOM 715 O O . HIS A 1 87 ? -15.306 1.194 -11.703 1.00 82.19 87 HIS A O 1
ATOM 721 N N . LEU A 1 88 ? -13.107 1.557 -11.856 1.00 83.94 88 LEU A N 1
ATOM 722 C CA . LEU A 1 88 ? -12.752 0.342 -12.606 1.00 83.94 88 LEU A CA 1
ATOM 723 C C . LEU A 1 88 ? -12.150 -0.740 -11.701 1.00 83.94 88 LEU A C 1
ATOM 725 O O . LEU A 1 88 ? -11.616 -1.744 -12.182 1.00 83.94 88 LEU A O 1
ATOM 729 N N . TRP A 1 89 ? -12.137 -0.505 -10.391 1.00 89.19 89 TRP A N 1
ATOM 730 C CA . TRP A 1 89 ? -11.646 -1.478 -9.434 1.00 89.19 89 TRP A CA 1
ATOM 731 C C . TRP A 1 89 ? -12.630 -2.628 -9.317 1.00 89.19 89 TRP A C 1
ATOM 733 O O . TRP A 1 89 ? -13.837 -2.423 -9.236 1.00 89.19 89 TRP A O 1
ATOM 743 N N . THR A 1 90 ? -12.101 -3.844 -9.299 1.00 89.62 90 THR A N 1
ATOM 744 C CA . THR A 1 90 ? -12.887 -5.039 -8.999 1.00 89.62 90 THR A CA 1
ATOM 745 C C . THR A 1 90 ? -13.174 -5.109 -7.502 1.00 89.62 90 THR A C 1
ATOM 747 O O . THR A 1 90 ? -12.537 -4.423 -6.700 1.00 89.62 90 THR A O 1
ATOM 750 N N . GLU A 1 91 ? -14.085 -5.987 -7.091 1.00 89.88 91 GLU A N 1
ATOM 751 C CA . GLU A 1 91 ? -14.318 -6.234 -5.664 1.00 89.88 91 GLU A CA 1
ATOM 752 C C . GLU A 1 91 ? -13.033 -6.632 -4.923 1.00 89.88 91 GLU A C 1
ATOM 754 O O . GLU A 1 91 ? -12.807 -6.188 -3.799 1.00 89.88 91 GLU A O 1
ATOM 759 N N . GLN A 1 92 ? -12.139 -7.384 -5.574 1.00 86.81 92 GLN A N 1
ATOM 760 C CA . GLN A 1 92 ? -10.852 -7.764 -4.990 1.00 86.81 92 GLN A CA 1
ATOM 761 C C . GLN A 1 92 ? -9.920 -6.559 -4.786 1.00 86.81 92 GLN A C 1
ATOM 763 O O . GLN A 1 92 ? -9.221 -6.482 -3.781 1.00 86.81 92 GLN A O 1
ATOM 768 N N . ASP A 1 93 ? -9.880 -5.605 -5.724 1.00 89.12 93 ASP A N 1
ATOM 769 C CA . ASP A 1 93 ? -9.146 -4.333 -5.572 1.00 89.12 93 ASP A CA 1
ATOM 770 C C . ASP A 1 93 ? -9.600 -3.565 -4.339 1.00 89.12 93 ASP A C 1
ATOM 772 O O . ASP A 1 93 ? -8.772 -3.110 -3.547 1.00 89.12 93 ASP A O 1
ATOM 776 N N . TRP A 1 94 ? -10.911 -3.487 -4.145 1.00 91.31 94 TRP A N 1
ATOM 777 C CA . TRP A 1 94 ? -11.485 -2.874 -2.962 1.00 91.31 94 TRP A CA 1
ATOM 778 C C . TRP A 1 94 ? -11.191 -3.655 -1.687 1.00 91.31 94 TRP A C 1
ATOM 780 O O . TRP A 1 94 ? -10.824 -3.042 -0.689 1.00 91.31 94 TRP A O 1
ATOM 790 N N . PHE A 1 95 ? -11.291 -4.983 -1.708 1.00 89.31 95 PHE A N 1
ATOM 791 C CA . PHE A 1 95 ? -10.980 -5.828 -0.555 1.00 89.31 95 PHE A CA 1
ATOM 792 C C . PHE A 1 95 ? -9.536 -5.638 -0.067 1.00 89.31 95 PHE A C 1
ATOM 794 O O . PHE A 1 95 ? -9.291 -5.445 1.129 1.00 89.31 95 PHE A O 1
ATOM 801 N N . ASP A 1 96 ? -8.576 -5.610 -0.989 1.00 85.81 96 ASP A N 1
ATOM 802 C CA . ASP A 1 96 ? -7.169 -5.395 -0.649 1.00 85.81 96 ASP A CA 1
ATOM 803 C C . ASP A 1 96 ? -6.935 -3.980 -0.110 1.00 85.81 96 ASP A C 1
ATOM 805 O O . ASP A 1 96 ? -6.175 -3.786 0.843 1.00 85.81 96 ASP A O 1
ATOM 809 N N . TRP A 1 97 ? -7.634 -2.988 -0.666 1.00 87.38 97 TRP A N 1
ATOM 810 C CA . TRP A 1 97 ? -7.599 -1.622 -0.156 1.00 87.38 97 TRP A CA 1
ATOM 811 C C . TRP A 1 97 ? -8.211 -1.505 1.249 1.00 87.38 97 TRP A C 1
ATOM 813 O O . TRP A 1 97 ? -7.627 -0.859 2.121 1.00 87.38 97 TRP A O 1
ATOM 823 N N . PHE A 1 98 ? -9.331 -2.179 1.519 1.00 90.06 98 PHE A N 1
ATOM 824 C CA . PHE A 1 98 ? -9.923 -2.234 2.856 1.00 90.06 98 PHE A CA 1
ATOM 825 C C . PHE A 1 98 ? -8.991 -2.883 3.870 1.00 90.06 98 PHE A C 1
ATOM 827 O O . PHE A 1 98 ? -8.816 -2.349 4.963 1.00 90.06 98 PHE A O 1
ATOM 834 N N . THR A 1 99 ? -8.351 -3.991 3.500 1.00 84.69 99 THR A N 1
ATOM 835 C CA . THR A 1 99 ? -7.395 -4.698 4.364 1.00 84.69 99 THR A CA 1
ATOM 836 C C . THR A 1 99 ? -6.272 -3.769 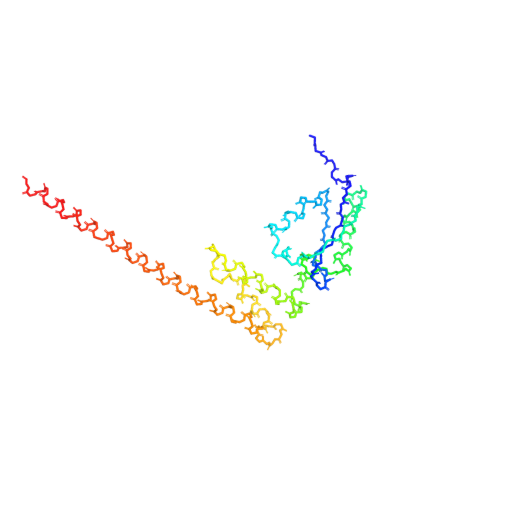4.825 1.00 84.69 99 THR A C 1
ATOM 838 O O . THR A 1 99 ? -5.861 -3.790 5.984 1.00 84.69 99 THR A O 1
ATOM 841 N N . VAL A 1 100 ? -5.809 -2.901 3.928 1.00 82.12 100 VAL A N 1
ATOM 842 C CA . VAL A 1 100 ? -4.783 -1.899 4.218 1.00 82.12 100 VAL A CA 1
ATOM 843 C C . VAL A 1 100 ? -5.303 -0.812 5.151 1.00 82.12 100 VAL A C 1
ATOM 845 O O . VAL A 1 100 ? -4.657 -0.517 6.154 1.00 82.12 100 VAL A O 1
ATOM 848 N N . LEU A 1 101 ? -6.474 -0.243 4.856 1.00 84.12 101 LEU A N 1
ATOM 849 C CA . LEU A 1 101 ? -7.074 0.789 5.703 1.00 84.12 101 LEU A CA 1
ATOM 850 C C . LEU A 1 101 ? -7.351 0.277 7.119 1.00 84.12 101 LEU A C 1
ATOM 852 O O . LEU A 1 101 ? -7.121 1.000 8.086 1.00 84.12 101 LEU A O 1
ATOM 856 N N . ILE A 1 102 ? -7.807 -0.970 7.248 1.00 84.94 102 ILE A N 1
ATOM 857 C CA . ILE A 1 102 ? -8.024 -1.627 8.539 1.00 84.94 102 ILE A CA 1
ATOM 858 C C . ILE A 1 102 ? -6.694 -1.790 9.275 1.00 84.94 102 ILE A C 1
ATOM 860 O O . ILE A 1 102 ? -6.592 -1.338 10.411 1.00 84.94 102 ILE A O 1
ATOM 864 N N . ARG A 1 103 ? -5.659 -2.343 8.627 1.00 81.31 103 ARG A N 1
ATOM 865 C CA . ARG A 1 103 ? -4.329 -2.510 9.238 1.00 81.31 103 ARG A CA 1
ATOM 866 C C . ARG A 1 103 ? -3.767 -1.188 9.763 1.00 81.31 103 ARG A C 1
ATOM 868 O O . ARG A 1 103 ? -3.265 -1.134 10.881 1.00 81.31 103 ARG A O 1
ATOM 875 N N . ASP A 1 104 ? -3.859 -0.117 8.979 1.00 73.69 104 ASP A N 1
ATOM 876 C CA . ASP A 1 104 ? -3.342 1.194 9.384 1.00 73.69 104 ASP A CA 1
ATOM 877 C C . ASP A 1 104 ? -4.145 1.774 10.574 1.00 73.69 104 ASP A C 1
ATOM 879 O O . ASP A 1 104 ? -3.586 2.473 11.425 1.00 73.69 104 ASP A O 1
ATOM 883 N N . SER A 1 105 ? -5.432 1.416 10.685 1.00 73.69 105 SER A N 1
ATOM 884 C CA . SER A 1 105 ? -6.317 1.783 11.804 1.00 73.69 105 SER A CA 1
ATOM 885 C C . SER A 1 105 ? -6.026 1.026 13.102 1.00 73.69 105 SER A C 1
ATOM 887 O O . SER A 1 105 ? -6.407 1.497 14.168 1.00 73.69 105 SER A O 1
ATOM 889 N N . GLU A 1 106 ? -5.377 -0.137 13.027 1.00 71.38 106 GLU A N 1
ATOM 890 C CA . GLU A 1 106 ? -5.019 -0.964 14.189 1.00 71.38 106 GLU A CA 1
ATOM 891 C C . GLU A 1 106 ? -3.719 -0.493 14.875 1.00 71.38 106 GLU A C 1
ATOM 893 O O . GLU A 1 106 ? -3.327 -1.030 15.912 1.00 71.38 106 GLU A O 1
ATOM 898 N N . THR A 1 107 ? -3.029 0.517 14.331 1.00 65.69 107 THR A N 1
ATOM 899 C CA . THR A 1 107 ? -1.788 1.029 14.930 1.00 65.69 107 THR A CA 1
ATOM 900 C C . THR A 1 107 ? -2.059 1.878 16.188 1.00 65.69 107 THR A C 1
ATOM 902 O O . THR A 1 107 ? -3.044 2.611 16.223 1.00 65.69 107 THR A O 1
ATOM 905 N N . PRO A 1 108 ? -1.178 1.871 17.215 1.00 55.44 108 PRO A N 1
ATOM 906 C CA . PRO A 1 108 ? -1.393 2.602 18.479 1.00 55.44 108 PRO A CA 1
ATOM 907 C C . PRO A 1 108 ? -1.577 4.124 18.344 1.00 55.44 108 PRO A C 1
ATOM 909 O O . PRO A 1 108 ? -2.114 4.763 19.245 1.00 55.44 108 PRO A O 1
ATOM 912 N N . ASN A 1 109 ? -1.128 4.698 17.222 1.00 56.12 109 ASN A N 1
ATOM 913 C CA . ASN A 1 109 ? -1.271 6.117 16.883 1.00 56.12 109 ASN A CA 1
ATOM 914 C C . ASN A 1 109 ? -2.419 6.380 15.886 1.00 56.12 109 ASN A C 1
ATOM 916 O O . ASN A 1 109 ? -2.648 7.528 15.503 1.00 56.12 109 ASN A O 1
ATOM 920 N N . GLY A 1 110 ? -3.107 5.333 15.423 1.00 53.22 110 GLY A N 1
ATOM 921 C CA . GLY A 1 110 ? -4.186 5.412 14.450 1.00 53.22 110 GLY A CA 1
ATOM 922 C C . GLY A 1 110 ? -5.425 6.057 15.062 1.00 53.22 110 GLY A C 1
ATOM 923 O O . GLY A 1 110 ? -6.008 5.546 16.016 1.00 53.22 110 GLY A O 1
ATOM 924 N N . ALA A 1 111 ? -5.849 7.191 14.505 1.00 51.09 111 ALA A N 1
ATOM 925 C CA . ALA A 1 111 ? -7.172 7.733 14.775 1.00 51.09 111 ALA A CA 1
ATOM 926 C C . ALA A 1 111 ? -8.211 6.690 14.337 1.00 51.09 111 ALA A C 1
ATOM 928 O O . ALA A 1 111 ? -8.305 6.358 13.154 1.00 51.09 111 ALA A O 1
ATOM 929 N N . TYR A 1 112 ? -8.944 6.150 15.309 1.00 53.00 112 TYR A N 1
ATOM 930 C CA . TYR A 1 112 ? -9.990 5.158 15.105 1.00 53.00 112 TYR A CA 1
ATOM 931 C C . TYR A 1 112 ? -10.934 5.568 13.968 1.00 53.00 112 TYR A C 1
ATOM 933 O O . TYR A 1 112 ? -11.522 6.647 14.000 1.00 53.00 112 TYR A O 1
ATOM 941 N N . LEU A 1 113 ? -11.046 4.682 12.973 1.00 59.00 113 LEU A N 1
ATOM 942 C CA . LEU A 1 113 ? -11.656 4.918 11.663 1.00 59.00 113 LEU A CA 1
ATOM 943 C C . LEU A 1 113 ? -11.053 6.132 10.933 1.00 59.00 113 LEU A C 1
ATOM 945 O O . LEU A 1 113 ? -11.607 7.236 10.993 1.00 59.00 113 LEU A O 1
ATOM 949 N N . PRO A 1 114 ? -9.963 5.960 10.163 1.00 65.12 114 PRO A N 1
ATOM 950 C CA . PRO A 1 114 ? -9.508 7.013 9.276 1.00 65.12 114 PRO A CA 1
ATOM 951 C C . PRO A 1 114 ? -10.684 7.379 8.371 1.00 65.12 114 PRO A C 1
ATOM 953 O O . PRO A 1 114 ? -11.343 6.492 7.830 1.00 65.12 114 PRO A O 1
ATOM 956 N N . LYS A 1 115 ? -10.948 8.679 8.182 1.00 68.81 115 LYS A N 1
ATOM 957 C CA . LYS A 1 115 ? -11.980 9.186 7.252 1.00 68.81 115 LYS A CA 1
ATOM 958 C C . LYS A 1 115 ? -11.981 8.424 5.913 1.00 68.81 115 LYS A C 1
ATOM 960 O O . LYS A 1 115 ? -13.036 8.191 5.338 1.00 68.81 115 LYS A O 1
ATOM 965 N N . GLY A 1 116 ? -10.805 7.959 5.479 1.00 79.12 116 GLY A N 1
ATOM 966 C CA . GLY A 1 116 ? -10.626 7.105 4.308 1.00 79.12 116 GLY A CA 1
ATOM 967 C C . GLY A 1 116 ? -11.397 5.777 4.312 1.00 79.12 116 GLY A C 1
ATOM 968 O O . GLY A 1 116 ? -11.846 5.383 3.245 1.00 79.12 116 GLY A O 1
ATOM 969 N N . LEU A 1 117 ? -11.597 5.100 5.452 1.00 84.94 117 LEU A N 1
ATOM 970 C CA . LEU A 1 117 ? -12.351 3.838 5.521 1.00 84.94 117 LEU A CA 1
ATOM 971 C C . LEU A 1 117 ? -13.851 4.059 5.333 1.00 84.94 117 LEU A C 1
ATOM 973 O O . LEU A 1 117 ? -14.482 3.332 4.575 1.00 84.94 117 LEU A O 1
ATOM 977 N N . VAL A 1 118 ? -14.408 5.104 5.948 1.00 84.50 118 VAL A N 1
ATOM 978 C CA . VAL A 1 118 ? -15.824 5.464 5.770 1.00 84.50 118 VAL A CA 1
ATOM 979 C C . VAL A 1 118 ? -16.097 5.840 4.313 1.00 84.50 118 VAL A C 1
ATOM 981 O O . VAL A 1 118 ? -17.040 5.328 3.715 1.00 84.50 118 VAL A O 1
ATOM 984 N N . THR A 1 119 ? -15.240 6.679 3.722 1.00 87.75 119 THR A N 1
ATOM 985 C CA . THR A 1 119 ? -15.338 7.037 2.300 1.00 87.75 119 THR A CA 1
ATOM 986 C C . THR A 1 119 ? -15.194 5.809 1.404 1.00 87.75 119 THR A C 1
ATOM 988 O O . THR A 1 119 ? -16.012 5.620 0.515 1.00 87.75 119 THR A O 1
ATOM 991 N N . ALA A 1 120 ? -14.229 4.925 1.674 1.00 89.62 120 ALA A N 1
ATOM 992 C CA . ALA A 1 120 ? -14.034 3.712 0.883 1.00 89.62 120 ALA A CA 1
ATOM 993 C C . ALA A 1 120 ? -15.252 2.769 0.922 1.00 89.62 120 ALA A C 1
ATOM 995 O O . ALA A 1 120 ? -15.609 2.192 -0.100 1.00 89.62 120 ALA A O 1
ATOM 996 N N . VAL A 1 121 ? -15.912 2.623 2.077 1.00 91.44 121 VAL A N 1
ATOM 997 C CA . VAL A 1 121 ? -17.140 1.816 2.204 1.00 91.44 121 VAL A CA 1
ATOM 998 C C . VAL A 1 121 ? -18.281 2.428 1.392 1.00 91.44 121 VAL A C 1
ATOM 1000 O O . VAL A 1 121 ? -19.019 1.699 0.731 1.00 91.44 121 VAL A O 1
ATOM 1003 N N . ALA A 1 122 ? -18.432 3.754 1.432 1.00 91.44 122 ALA A N 1
ATOM 1004 C CA . ALA A 1 122 ? -19.447 4.454 0.651 1.00 91.44 122 ALA A CA 1
ATOM 1005 C C . ALA A 1 122 ? -19.203 4.305 -0.859 1.00 91.44 122 ALA A C 1
ATOM 1007 O O . ALA A 1 122 ? -20.127 3.941 -1.584 1.00 91.44 122 ALA A O 1
ATOM 1008 N N . ASP A 1 123 ? -17.961 4.504 -1.309 1.00 91.44 123 ASP A N 1
ATOM 1009 C CA . ASP A 1 123 ? -17.559 4.339 -2.709 1.00 91.44 123 ASP A CA 1
ATOM 1010 C C . ASP A 1 123 ? -17.817 2.905 -3.202 1.00 91.44 123 ASP A C 1
ATOM 1012 O O . ASP A 1 123 ? -18.382 2.712 -4.277 1.00 91.44 123 ASP A O 1
ATOM 1016 N N . TYR A 1 124 ? -17.460 1.893 -2.401 1.00 94.25 124 TYR A N 1
ATOM 1017 C CA . TYR A 1 124 ? -17.725 0.488 -2.723 1.00 94.25 124 TYR A CA 1
ATOM 1018 C C . TYR A 1 124 ? -19.222 0.220 -2.897 1.00 94.25 124 TYR A C 1
ATOM 1020 O O . TYR A 1 124 ? -19.641 -0.337 -3.909 1.00 94.25 124 TYR A O 1
ATOM 1028 N N . ARG A 1 125 ? -20.044 0.654 -1.933 1.00 94.44 125 ARG A N 1
ATOM 1029 C CA . ARG A 1 125 ? -21.502 0.466 -1.986 1.00 94.44 125 ARG A CA 1
ATOM 1030 C C . ARG A 1 125 ? -22.113 1.153 -3.204 1.00 94.44 125 ARG A C 1
ATOM 1032 O O . ARG A 1 125 ? -22.987 0.578 -3.842 1.00 94.44 125 ARG A O 1
ATOM 1039 N N . ALA A 1 126 ? -21.643 2.354 -3.537 1.00 92.94 126 ALA A N 1
ATOM 1040 C CA . ALA A 1 126 ? -22.093 3.078 -4.720 1.00 92.94 126 ALA A CA 1
ATOM 1041 C C . ALA A 1 126 ? -21.728 2.349 -6.023 1.00 92.94 126 ALA A C 1
ATOM 1043 O O . ALA A 1 126 ? -22.500 2.393 -6.977 1.00 92.94 126 ALA A O 1
ATOM 1044 N N . LEU A 1 127 ? -20.575 1.674 -6.061 1.00 92.88 127 LEU A N 1
ATOM 1045 C CA . LEU A 1 127 ? -20.094 0.979 -7.252 1.00 92.88 127 LEU A CA 1
ATOM 1046 C C . LEU A 1 127 ? -20.760 -0.389 -7.466 1.00 92.88 127 LEU A C 1
ATOM 1048 O O . LEU A 1 127 ? -21.102 -0.718 -8.598 1.00 92.88 127 LEU A O 1
ATOM 1052 N N . PHE A 1 128 ? -20.941 -1.180 -6.405 1.00 93.69 128 PHE A N 1
ATOM 1053 C CA . PHE A 1 128 ? -21.418 -2.567 -6.519 1.00 93.69 128 PHE A CA 1
ATOM 1054 C C . PHE A 1 128 ? -22.883 -2.766 -6.121 1.00 93.69 128 PHE A C 1
ATOM 1056 O O . PHE A 1 128 ? -23.453 -3.815 -6.403 1.00 93.69 128 PHE A O 1
ATOM 1063 N N . GLY A 1 129 ? -23.510 -1.791 -5.458 1.00 94.44 129 GLY A N 1
ATOM 1064 C CA . GLY A 1 129 ? -24.885 -1.923 -4.966 1.00 94.44 129 GLY A CA 1
ATOM 1065 C C . GLY A 1 129 ? -25.049 -2.946 -3.834 1.00 94.44 129 GLY A C 1
ATOM 1066 O O . GLY A 1 129 ? -26.173 -3.285 -3.472 1.00 94.44 129 GLY A O 1
ATOM 1067 N N . THR A 1 130 ? -23.946 -3.435 -3.264 1.00 93.12 130 THR A N 1
ATOM 1068 C CA . THR A 1 130 ? -23.915 -4.445 -2.202 1.00 93.12 130 THR A CA 1
ATOM 1069 C C . THR A 1 130 ? -23.187 -3.923 -0.959 1.00 93.12 130 THR A C 1
ATOM 1071 O O . THR A 1 130 ? -22.378 -2.989 -1.043 1.00 93.12 130 THR A O 1
ATOM 1074 N N . PRO A 1 131 ? -23.462 -4.490 0.232 1.00 93.88 131 PRO A N 1
ATOM 1075 C CA . PRO A 1 131 ? -22.621 -4.275 1.403 1.00 93.88 131 PRO A CA 1
ATOM 1076 C C . PRO A 1 131 ? -21.177 -4.707 1.131 1.00 93.88 131 PRO A C 1
ATOM 1078 O O . PRO A 1 131 ? -20.928 -5.588 0.311 1.00 93.88 131 PRO A O 1
ATOM 1081 N N . VAL A 1 132 ? -20.225 -4.112 1.853 1.00 93.62 132 VAL A N 1
ATOM 1082 C CA . VAL A 1 132 ? -18.835 -4.591 1.825 1.00 93.62 132 VAL A CA 1
ATOM 1083 C C . VAL A 1 132 ? -18.770 -6.052 2.288 1.00 93.62 132 VAL A C 1
ATOM 1085 O O . VAL A 1 132 ? -19.642 -6.481 3.045 1.00 93.62 132 VAL A O 1
ATOM 1088 N N . PRO A 1 133 ? -17.740 -6.822 1.891 1.00 93.56 133 PRO A N 1
ATOM 1089 C CA . PRO A 1 133 ? -17.617 -8.213 2.311 1.00 93.56 133 PRO A CA 1
ATOM 1090 C C . PRO A 1 133 ? -17.717 -8.363 3.835 1.00 93.56 133 PRO A C 1
ATOM 1092 O O . PRO A 1 133 ? -17.113 -7.581 4.569 1.00 93.56 133 PRO A O 1
ATOM 1095 N N . ALA A 1 134 ? -18.431 -9.387 4.313 1.00 92.25 134 ALA A N 1
ATOM 1096 C CA . ALA A 1 134 ? -18.766 -9.556 5.735 1.00 92.25 134 ALA A CA 1
ATOM 1097 C C . ALA A 1 134 ? -17.544 -9.495 6.675 1.00 92.25 134 ALA A C 1
ATOM 1099 O O . ALA A 1 134 ? -17.613 -8.931 7.764 1.00 92.25 134 ALA A O 1
ATOM 1100 N N . LEU A 1 135 ? -16.391 -10.012 6.233 1.00 89.88 135 LEU A N 1
ATOM 1101 C CA . LEU A 1 135 ? -15.135 -9.916 6.982 1.00 89.88 135 LEU A CA 1
ATOM 1102 C C . LEU A 1 135 ? -14.687 -8.457 7.196 1.00 89.88 135 LEU A C 1
ATOM 1104 O O . LEU A 1 135 ? -14.201 -8.111 8.270 1.00 89.88 135 LEU A O 1
ATOM 1108 N N . ILE A 1 136 ? -14.848 -7.597 6.188 1.00 91.38 136 ILE A N 1
ATOM 1109 C CA . ILE A 1 136 ? -14.535 -6.165 6.276 1.00 91.38 136 ILE A CA 1
ATOM 1110 C C . ILE A 1 136 ? -15.513 -5.473 7.227 1.00 91.38 136 ILE A C 1
ATOM 1112 O O . ILE A 1 136 ? -15.087 -4.687 8.072 1.00 91.38 136 ILE A O 1
ATOM 1116 N N . GLU A 1 137 ? -16.801 -5.801 7.138 1.00 90.94 137 GLU A N 1
ATOM 1117 C CA . GLU A 1 137 ? -17.836 -5.259 8.023 1.00 90.94 137 GLU A CA 1
ATOM 1118 C C . GLU A 1 137 ? -17.564 -5.600 9.496 1.00 90.94 137 GLU A C 1
ATOM 1120 O O . GLU A 1 137 ? -17.443 -4.697 10.325 1.00 90.94 137 GLU A O 1
ATOM 1125 N N . GLN A 1 138 ? -17.305 -6.874 9.807 1.00 90.56 138 GLN A N 1
ATOM 1126 C CA . GLN A 1 138 ? -16.960 -7.331 11.159 1.00 90.56 138 GLN A CA 1
ATOM 1127 C C . GLN A 1 138 ? -15.718 -6.615 11.726 1.00 90.56 138 GLN A C 1
ATOM 1129 O O . GLN A 1 138 ? -15.638 -6.288 12.919 1.00 90.56 138 GLN A O 1
ATOM 1134 N N . ARG A 1 139 ? -14.717 -6.359 10.875 1.00 89.19 139 ARG A N 1
ATOM 1135 C CA . ARG A 1 139 ? -13.509 -5.618 11.262 1.00 89.19 139 ARG A CA 1
ATOM 1136 C C . ARG A 1 139 ? -13.808 -4.147 11.544 1.00 89.19 139 ARG A C 1
ATOM 1138 O O . ARG A 1 139 ? -13.311 -3.622 12.539 1.00 89.19 139 ARG A O 1
ATOM 1145 N N . ILE A 1 140 ? -14.642 -3.499 10.729 1.00 87.12 140 ILE A N 1
ATOM 1146 C CA . ILE A 1 140 ? -15.098 -2.120 10.961 1.00 87.12 140 ILE A CA 1
ATOM 1147 C C . ILE A 1 140 ? -15.834 -2.015 12.301 1.00 87.12 140 ILE A C 1
ATOM 1149 O O . ILE A 1 140 ? -15.523 -1.129 13.096 1.00 87.12 140 ILE A O 1
ATOM 1153 N N . GLU A 1 141 ? -16.761 -2.929 12.585 1.00 88.75 141 GLU A N 1
ATOM 1154 C CA . GLU A 1 141 ? -17.502 -2.959 13.853 1.00 88.75 141 GLU A CA 1
ATOM 1155 C C . GLU A 1 141 ? -16.572 -3.120 15.061 1.00 88.75 141 GLU A C 1
ATOM 1157 O O . GLU A 1 141 ? -16.722 -2.437 16.079 1.00 88.75 141 GLU A O 1
ATOM 1162 N N . THR A 1 142 ? -15.566 -3.989 14.933 1.00 88.50 142 THR A N 1
ATOM 1163 C CA . THR A 1 142 ? -14.542 -4.199 15.965 1.00 88.50 142 THR A CA 1
ATOM 1164 C C . THR A 1 142 ? -13.755 -2.917 16.227 1.00 88.50 142 THR A C 1
ATOM 1166 O O . THR A 1 142 ? -13.624 -2.509 17.382 1.00 88.50 142 THR A O 1
ATOM 1169 N N . LEU A 1 143 ? -13.289 -2.239 15.173 1.00 84.38 143 LEU A N 1
ATOM 1170 C CA . LEU A 1 143 ? -12.586 -0.960 15.296 1.00 84.38 143 LEU A CA 1
ATOM 1171 C C . LEU A 1 143 ? -13.471 0.110 15.945 1.00 84.38 143 LEU A C 1
ATOM 1173 O O . LEU A 1 143 ? -13.015 0.835 16.823 1.00 84.38 143 LEU A O 1
ATOM 1177 N N . GLN A 1 144 ? -14.748 0.188 15.568 1.00 84.06 144 GLN A N 1
ATOM 1178 C CA . GLN A 1 144 ? -15.703 1.116 16.176 1.00 84.06 144 GLN A CA 1
ATOM 1179 C C . GLN A 1 144 ? -15.924 0.847 17.666 1.00 84.06 144 GLN A C 1
ATOM 1181 O O . GLN A 1 144 ? -16.042 1.788 18.450 1.00 84.06 144 GLN A O 1
ATOM 1186 N N . ARG A 1 145 ? -15.999 -0.425 18.070 1.00 87.06 145 ARG A N 1
ATOM 1187 C CA . ARG A 1 145 ? -16.134 -0.803 19.480 1.00 87.06 145 ARG A CA 1
ATOM 1188 C C . ARG A 1 145 ? -14.910 -0.368 20.283 1.00 87.06 145 ARG A C 1
ATOM 1190 O O . ARG A 1 145 ? -15.071 0.354 21.263 1.00 87.06 145 ARG A O 1
ATOM 1197 N N . LEU A 1 146 ? -13.714 -0.723 19.817 1.00 83.94 146 LEU A N 1
ATOM 1198 C CA . LEU A 1 146 ? -12.450 -0.342 20.454 1.00 83.94 146 LEU A CA 1
ATOM 1199 C C . LEU A 1 146 ? -12.296 1.187 20.557 1.00 83.94 146 LEU A C 1
ATOM 1201 O O . LEU A 1 146 ? -11.845 1.705 21.579 1.00 83.94 146 LEU A O 1
ATOM 1205 N N . ALA A 1 147 ? -12.753 1.926 19.540 1.00 80.44 147 ALA A N 1
ATOM 1206 C CA . ALA A 1 147 ? -12.773 3.387 19.555 1.00 80.44 147 ALA A CA 1
ATOM 1207 C C . ALA A 1 147 ? -13.606 3.947 20.713 1.00 80.44 147 ALA A C 1
ATOM 1209 O O . ALA A 1 147 ? -13.169 4.854 21.423 1.00 80.44 147 ALA A O 1
ATOM 1210 N N . ARG A 1 148 ? -14.815 3.401 20.902 1.00 83.81 148 ARG A N 1
ATOM 1211 C CA . ARG A 1 148 ? -15.735 3.814 21.969 1.00 83.81 148 ARG A CA 1
ATOM 1212 C C . ARG A 1 148 ? -15.169 3.493 23.348 1.00 83.81 148 ARG A C 1
ATOM 1214 O O . ARG A 1 148 ? -15.218 4.347 24.228 1.00 83.81 148 ARG A O 1
ATOM 1221 N N . GLU A 1 149 ? -14.601 2.302 23.519 1.00 86.19 149 GLU A N 1
ATOM 1222 C CA . GLU A 1 149 ? -13.962 1.880 24.772 1.00 86.19 149 GLU A CA 1
ATOM 1223 C C . GLU A 1 149 ? -12.804 2.814 25.145 1.00 86.19 149 GLU A C 1
ATOM 1225 O O . GLU A 1 149 ? -12.739 3.312 26.271 1.00 86.19 149 GLU A O 1
ATOM 1230 N N . ARG A 1 150 ? -11.940 3.148 24.179 1.00 81.56 150 ARG A N 1
ATOM 1231 C CA . ARG A 1 150 ? -10.820 4.067 24.406 1.00 81.56 150 ARG A CA 1
ATOM 1232 C C . ARG A 1 150 ? -11.277 5.496 24.700 1.00 81.56 150 ARG A C 1
ATOM 1234 O O . ARG A 1 150 ? -10.686 6.160 25.549 1.00 81.56 150 ARG A O 1
ATOM 1241 N N . ALA A 1 151 ? -12.317 5.980 24.020 1.00 81.19 151 ALA A N 1
ATOM 1242 C CA . ALA A 1 151 ? -12.889 7.298 24.290 1.00 81.19 151 ALA A CA 1
ATOM 1243 C C . ALA A 1 151 ? -13.449 7.387 25.719 1.00 81.19 151 ALA A C 1
ATOM 1245 O O . ALA A 1 151 ? -13.196 8.370 26.415 1.00 81.19 151 ALA A O 1
ATOM 1246 N N . ALA A 1 152 ? -14.137 6.337 26.179 1.00 83.00 152 ALA A N 1
ATOM 1247 C CA . ALA A 1 152 ? -14.626 6.248 27.550 1.00 83.00 152 ALA A CA 1
ATOM 1248 C C . ALA A 1 152 ? -13.473 6.222 28.571 1.00 83.00 152 ALA A C 1
ATOM 1250 O O . ALA A 1 152 ? -13.526 6.922 29.580 1.00 83.00 152 ALA A O 1
ATOM 1251 N N . GLU A 1 153 ? -12.400 5.473 28.300 1.00 83.00 153 GLU A N 1
ATOM 1252 C CA . GLU A 1 153 ? -11.206 5.442 29.155 1.00 83.00 153 GLU A CA 1
ATOM 1253 C C . GLU A 1 153 ? -10.543 6.825 29.270 1.00 83.00 153 GLU A C 1
ATOM 1255 O O . GLU A 1 153 ? -10.219 7.275 30.371 1.00 83.00 153 GLU A O 1
ATOM 1260 N N . LEU A 1 154 ? -10.377 7.532 28.148 1.00 80.25 154 LEU A N 1
ATOM 1261 C CA . LEU A 1 154 ? -9.790 8.873 28.127 1.00 80.25 154 LEU A CA 1
ATOM 1262 C C . LEU A 1 154 ? -10.655 9.897 28.865 1.00 80.25 154 LEU A C 1
ATOM 1264 O O . LEU A 1 154 ? -10.110 10.734 29.590 1.00 80.25 154 LEU A O 1
ATOM 1268 N N . ASP A 1 155 ? -11.981 9.826 28.730 1.00 84.81 155 ASP A N 1
ATOM 1269 C CA . ASP A 1 155 ? -12.876 10.695 29.494 1.00 84.81 155 ASP A CA 1
ATOM 1270 C C . ASP A 1 155 ? -12.777 10.407 30.998 1.00 84.81 155 ASP A C 1
ATOM 1272 O O . ASP A 1 155 ? -12.612 11.333 31.792 1.00 84.81 155 ASP A O 1
ATOM 1276 N N . LEU A 1 156 ? -12.732 9.132 31.406 1.00 82.81 156 LEU A N 1
ATOM 1277 C CA . LEU A 1 156 ? -12.510 8.750 32.805 1.00 82.81 156 LEU A CA 1
ATOM 1278 C C . LEU A 1 156 ? -11.175 9.277 33.350 1.00 82.81 156 LEU A C 1
ATOM 1280 O O . LEU A 1 156 ? -11.127 9.779 34.477 1.00 82.81 156 LEU A O 1
ATOM 1284 N N . VAL A 1 157 ? -10.094 9.205 32.569 1.00 82.88 157 VAL A N 1
ATOM 1285 C CA . VAL A 1 157 ? -8.794 9.796 32.933 1.00 82.88 157 VAL A CA 1
ATOM 1286 C C . VAL A 1 157 ? -8.912 11.317 33.068 1.00 82.88 157 VAL A C 1
ATOM 1288 O O . VAL A 1 157 ? -8.421 11.889 34.044 1.00 82.88 157 VAL A O 1
ATOM 1291 N N . GLY A 1 158 ? -9.616 11.976 32.145 1.00 84.62 158 GLY A N 1
ATOM 1292 C CA . GLY A 1 158 ? -9.903 13.409 32.205 1.00 84.62 158 GLY A CA 1
ATOM 1293 C C . GLY A 1 158 ? -10.693 13.804 33.456 1.00 84.62 158 GLY A C 1
ATOM 1294 O O . GLY A 1 158 ? -10.326 14.758 34.143 1.00 84.62 158 GLY A O 1
ATOM 1295 N N . VAL A 1 159 ? -11.732 13.041 33.804 1.00 86.12 159 VAL A N 1
ATOM 1296 C CA . VAL A 1 159 ? -12.531 13.218 35.026 1.00 86.12 159 VAL A CA 1
ATOM 1297 C C . VAL A 1 159 ? -11.658 13.062 36.271 1.00 86.12 159 VAL A C 1
ATOM 1299 O O . VAL A 1 159 ? -11.709 13.915 37.158 1.00 86.12 159 VAL A O 1
ATOM 1302 N N . ARG A 1 160 ? -10.827 12.012 36.340 1.00 87.69 160 ARG A N 1
ATOM 1303 C CA . ARG A 1 160 ? -9.899 11.792 37.465 1.00 87.69 160 ARG A CA 1
ATOM 1304 C C . ARG A 1 160 ? -8.926 12.959 37.621 1.00 87.69 160 ARG A C 1
ATOM 1306 O O . ARG A 1 160 ? -8.751 13.453 38.731 1.00 87.69 160 ARG A O 1
ATOM 1313 N N . ARG A 1 161 ? -8.359 13.451 36.515 1.00 87.25 161 ARG A N 1
ATOM 1314 C CA . ARG A 1 161 ? -7.438 14.596 36.519 1.00 87.25 161 ARG A CA 1
ATOM 1315 C C . ARG A 1 161 ? -8.112 15.878 37.012 1.00 87.25 161 ARG A C 1
ATOM 1317 O O . ARG A 1 161 ? -7.527 16.583 37.825 1.00 87.25 161 ARG A O 1
ATOM 1324 N N . ARG A 1 162 ? -9.345 16.163 36.571 1.00 89.81 162 ARG A N 1
ATOM 1325 C CA . ARG A 1 162 ? -10.122 17.325 37.044 1.00 89.81 162 ARG A CA 1
ATOM 1326 C C . ARG A 1 162 ? -10.390 17.262 38.551 1.00 89.81 162 ARG A C 1
ATOM 1328 O O . ARG A 1 162 ? -10.218 18.265 39.235 1.00 89.81 162 ARG A O 1
ATOM 1335 N N . ARG A 1 163 ? -10.755 16.084 39.070 1.00 89.06 163 ARG A N 1
ATOM 1336 C CA . ARG A 1 163 ? -10.983 15.877 40.512 1.00 89.06 163 ARG A CA 1
ATOM 1337 C C . ARG A 1 163 ? -9.719 16.088 41.344 1.00 89.06 163 ARG A C 1
ATOM 1339 O O . ARG A 1 163 ? -9.798 16.679 42.414 1.00 89.06 163 ARG A O 1
ATOM 1346 N N . GLU A 1 164 ? -8.568 15.628 40.858 1.00 91.25 164 GLU A N 1
ATOM 1347 C CA . GLU A 1 164 ? -7.291 15.819 41.553 1.00 91.25 164 GLU A CA 1
ATOM 1348 C C . GLU A 1 164 ? -6.896 17.301 41.622 1.00 91.25 164 GLU A C 1
ATOM 1350 O O . GLU A 1 164 ? -6.522 17.779 42.690 1.00 91.25 164 GLU A O 1
ATOM 1355 N N . ILE A 1 165 ? -7.067 18.050 40.525 1.00 91.69 165 ILE A N 1
ATOM 1356 C CA . ILE A 1 165 ? -6.824 19.504 40.498 1.00 91.69 165 ILE A CA 1
ATOM 1357 C C . ILE A 1 165 ? -7.719 20.216 41.520 1.00 91.69 165 ILE A C 1
ATOM 1359 O O . ILE A 1 165 ? -7.214 20.936 42.377 1.00 91.69 165 ILE A O 1
ATOM 1363 N N . GLN A 1 166 ? -9.027 19.937 41.507 1.00 91.44 166 GLN A N 1
ATOM 1364 C CA . GLN A 1 166 ? -9.965 20.534 42.461 1.00 91.44 166 GLN A CA 1
ATOM 1365 C C . GLN A 1 166 ? -9.563 20.248 43.919 1.00 91.44 166 GLN A C 1
ATOM 1367 O O . GLN A 1 166 ? -9.599 21.136 44.770 1.00 91.44 166 GLN A O 1
ATOM 1372 N N . ARG A 1 167 ? -9.122 19.018 44.213 1.00 93.44 167 ARG A N 1
ATOM 1373 C CA . ARG A 1 167 ? -8.652 18.634 45.549 1.00 93.44 167 ARG A CA 1
ATOM 1374 C C . ARG A 1 167 ? -7.403 19.417 45.971 1.00 93.44 167 ARG A C 1
ATOM 1376 O O . ARG A 1 167 ? -7.295 19.808 47.135 1.00 93.44 167 ARG A O 1
ATOM 1383 N N . GLN A 1 168 ? -6.460 19.640 45.057 1.00 91.62 168 GLN A N 1
ATOM 1384 C CA . GLN A 1 168 ? -5.244 20.415 45.327 1.00 91.62 168 GLN A CA 1
ATOM 1385 C C . GLN A 1 168 ? -5.549 21.899 45.572 1.00 91.62 168 GLN A C 1
ATOM 1387 O O . GLN A 1 168 ? -4.987 22.491 46.502 1.00 91.62 168 GLN A O 1
ATOM 1392 N N . ASP A 1 169 ? -6.488 22.474 44.822 1.00 92.19 169 ASP A N 1
ATOM 1393 C CA . ASP A 1 169 ? -6.943 23.856 45.006 1.00 92.19 169 ASP A CA 1
ATOM 1394 C C . ASP A 1 169 ? -7.619 24.045 46.375 1.00 92.19 169 ASP A C 1
ATOM 1396 O O . ASP A 1 169 ? -7.290 24.971 47.124 1.00 92.19 169 ASP A O 1
ATOM 1400 N N . GLU A 1 170 ? -8.499 23.118 46.770 1.00 92.44 170 GLU A N 1
ATOM 1401 C CA . GLU A 1 170 ? -9.161 23.136 48.081 1.00 92.44 170 GLU A CA 1
ATOM 1402 C C . GLU A 1 170 ? -8.161 23.042 49.247 1.00 92.44 170 GLU A C 1
ATOM 1404 O O . GLU A 1 170 ? -8.289 23.760 50.249 1.00 92.44 170 GLU A O 1
ATOM 1409 N N . LEU A 1 171 ? -7.143 22.181 49.128 1.00 91.44 171 LEU A N 1
ATOM 1410 C CA . LEU A 1 171 ? -6.075 22.048 50.124 1.00 91.44 171 LEU A CA 1
ATOM 1411 C C . LEU A 1 171 ? -5.237 23.327 50.235 1.00 91.44 171 LEU A C 1
ATOM 1413 O O . LEU A 1 171 ? -4.927 23.765 51.349 1.00 91.44 171 LEU A O 1
ATOM 1417 N N . SER A 1 172 ? -4.913 23.951 49.104 1.00 88.81 172 SER A N 1
ATOM 1418 C CA . SER A 1 172 ? -4.148 25.201 49.048 1.00 88.81 172 SER A CA 1
ATOM 1419 C C . SER A 1 172 ? -4.929 26.360 49.678 1.00 88.81 172 SER A C 1
ATOM 1421 O O . SER A 1 172 ? -4.403 27.072 50.537 1.00 88.81 172 SER A O 1
ATOM 1423 N N . ALA A 1 173 ? -6.227 26.473 49.379 1.00 86.44 173 ALA A N 1
ATOM 1424 C CA . ALA A 1 173 ? -7.118 27.470 49.976 1.00 86.44 173 ALA A CA 1
ATOM 1425 C C . ALA A 1 173 ? -7.310 27.287 51.496 1.00 86.44 173 ALA A C 1
ATOM 1427 O O . ALA A 1 173 ? -7.517 28.256 52.232 1.00 86.44 173 ALA A O 1
ATOM 1428 N N . ARG A 1 174 ? -7.270 26.047 52.007 1.00 85.25 174 ARG A N 1
ATOM 1429 C CA . ARG A 1 174 ? -7.307 25.775 53.459 1.00 85.25 174 ARG A CA 1
ATOM 1430 C C . ARG A 1 174 ? -6.006 26.180 54.156 1.00 85.25 174 ARG A C 1
ATOM 1432 O O . ARG A 1 174 ? -6.064 26.698 55.268 1.00 85.25 174 ARG A O 1
ATOM 1439 N N . ARG A 1 175 ? -4.850 25.971 53.516 1.00 81.25 175 ARG A N 1
ATOM 1440 C CA . ARG A 1 175 ? -3.541 26.386 54.052 1.00 81.25 175 ARG A CA 1
ATOM 1441 C C . ARG A 1 175 ? -3.400 27.907 54.105 1.00 81.25 175 ARG A C 1
ATOM 1443 O O . ARG A 1 175 ? -3.003 28.421 55.144 1.00 81.25 175 ARG A O 1
ATOM 1450 N N . GLY A 1 176 ? -3.810 28.617 53.051 1.00 75.75 176 GLY A N 1
ATOM 1451 C CA . GLY A 1 176 ? -3.789 30.085 53.026 1.00 75.75 176 GLY A CA 1
ATOM 1452 C C . GLY A 1 176 ? -4.632 30.716 54.140 1.00 75.75 176 GLY A C 1
ATOM 1453 O O . GLY A 1 176 ? -4.173 31.627 54.816 1.00 75.75 176 GLY A O 1
ATOM 1454 N N . ARG A 1 177 ? -5.824 30.170 54.421 1.00 73.12 177 ARG A N 1
ATOM 1455 C CA . ARG A 1 177 ? -6.684 30.654 55.517 1.00 73.12 177 ARG A CA 1
ATOM 1456 C C . ARG A 1 177 ? -6.073 30.467 56.906 1.00 73.12 177 ARG A C 1
ATOM 1458 O O . ARG A 1 177 ? -6.221 31.345 57.741 1.00 73.12 177 ARG A O 1
ATOM 1465 N N . LYS A 1 178 ? -5.359 29.363 57.148 1.00 66.62 178 LYS A N 1
ATOM 1466 C CA . LYS A 1 178 ? -4.668 29.140 58.430 1.00 66.62 178 LYS A CA 1
ATOM 1467 C C . LYS A 1 1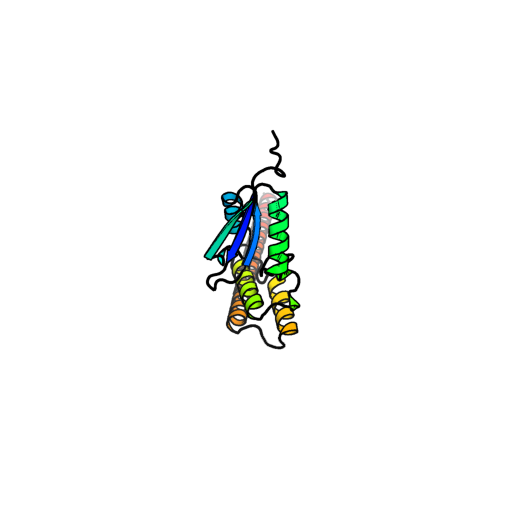78 ? -3.464 30.066 58.643 1.00 66.62 178 LYS A C 1
ATOM 1469 O O . LYS A 1 178 ? -3.127 30.317 59.789 1.00 66.62 178 LYS A O 1
ATOM 1474 N N . ALA A 1 179 ? -2.840 30.565 57.576 1.00 61.28 179 ALA A N 1
ATOM 1475 C CA . ALA A 1 179 ? -1.683 31.460 57.657 1.00 61.28 179 ALA A CA 1
ATOM 1476 C C . ALA A 1 179 ? -2.049 32.939 57.892 1.00 61.28 179 ALA A C 1
ATOM 1478 O O . ALA A 1 179 ? -1.189 33.709 58.288 1.00 61.28 179 ALA A O 1
ATOM 1479 N N . VAL A 1 180 ? -3.302 33.339 57.644 1.00 61.34 180 VAL A N 1
ATOM 1480 C CA . VAL A 1 180 ? -3.795 34.722 57.843 1.00 61.34 180 VAL A CA 1
ATOM 1481 C C . VAL A 1 180 ? -4.427 34.914 59.233 1.00 61.34 180 VAL A C 1
ATOM 1483 O O . VAL A 1 180 ? -4.685 36.034 59.656 1.00 61.34 180 VAL A O 1
ATOM 1486 N N . SER A 1 181 ? -4.700 33.821 59.949 1.00 56.88 181 SER A N 1
ATOM 1487 C CA . SER A 1 181 ? -5.316 33.826 61.286 1.00 56.88 181 SER A CA 1
ATOM 1488 C C . SER A 1 181 ? -4.320 33.588 62.430 1.00 56.88 181 SER A C 1
ATOM 1490 O O . SER A 1 181 ? -4.755 33.335 63.552 1.00 56.88 181 SER A O 1
ATOM 1492 N N . ALA A 1 182 ? -3.018 33.626 62.140 1.00 51.31 182 ALA A N 1
ATOM 1493 C CA . ALA A 1 182 ? -1.913 33.526 63.092 1.00 51.31 182 ALA A CA 1
ATOM 1494 C C . ALA A 1 182 ? -1.083 34.811 63.021 1.00 51.31 182 ALA A C 1
ATOM 1496 O O . ALA A 1 182 ? -0.618 35.254 64.092 1.00 51.31 182 ALA A O 1
#

Organism: NCBI:txid585531

pLDDT: mean 86.71, std 11.47, range [45.78, 98.56]